Protein AF-A0A2D9TBP7-F1 (afdb_monomer_lite)

pLDDT: mean 92.76, std 7.85, range [53.69, 98.19]

Structure (mmCIF, N/CA/C/O backbone):
data_AF-A0A2D9TBP7-F1
#
_entry.id   AF-A0A2D9TBP7-F1
#
loop_
_atom_site.group_PDB
_atom_site.id
_atom_site.type_symbol
_atom_site.label_atom_id
_atom_site.label_alt_id
_atom_site.label_comp_id
_atom_site.label_asym_id
_atom_site.label_entity_id
_atom_site.label_seq_id
_atom_site.pdbx_PDB_ins_code
_atom_site.Cartn_x
_atom_site.Cartn_y
_atom_site.Cartn_z
_atom_site.occupancy
_atom_site.B_iso_or_equiv
_atom_site.auth_seq_id
_atom_site.auth_comp_id
_atom_site.auth_asym_id
_atom_site.auth_atom_id
_atom_site.pdbx_PDB_model_num
ATOM 1 N N . MET A 1 1 ? -35.896 -3.876 22.684 1.00 53.69 1 MET A N 1
ATOM 2 C CA . MET A 1 1 ? -34.428 -3.786 22.541 1.00 53.69 1 MET A CA 1
ATOM 3 C C . MET A 1 1 ? -33.973 -2.519 23.237 1.00 53.69 1 MET A C 1
ATOM 5 O O . MET A 1 1 ? -34.625 -1.498 23.063 1.00 53.69 1 MET A O 1
ATOM 9 N N . SER A 1 2 ? -32.960 -2.596 24.099 1.00 68.00 2 SER A N 1
ATOM 10 C CA . SER A 1 2 ? -32.377 -1.416 24.746 1.00 68.00 2 SER A CA 1
ATOM 11 C C . SER A 1 2 ? -31.459 -0.697 23.751 1.00 68.00 2 SER A C 1
ATOM 13 O O . SER A 1 2 ? -30.760 -1.354 22.985 1.00 68.00 2 SER A O 1
ATOM 15 N N . ALA A 1 3 ? -31.426 0.638 23.776 1.00 78.75 3 ALA A N 1
ATOM 16 C CA . ALA A 1 3 ? -30.559 1.451 22.907 1.00 78.75 3 ALA A CA 1
ATOM 17 C C . ALA A 1 3 ? -29.059 1.078 23.007 1.00 78.75 3 ALA A C 1
ATOM 19 O O . ALA A 1 3 ? -28.282 1.333 22.092 1.00 78.75 3 ALA A O 1
ATOM 20 N N . VAL A 1 4 ? -28.655 0.446 24.115 1.00 80.69 4 VAL A N 1
ATOM 21 C CA . VAL A 1 4 ? -27.299 -0.076 24.338 1.00 80.69 4 VAL A CA 1
ATOM 22 C C . VAL A 1 4 ? -26.997 -1.289 23.451 1.00 80.69 4 VAL A C 1
ATOM 24 O O . VAL A 1 4 ? -25.917 -1.347 22.874 1.00 80.69 4 VAL A O 1
ATOM 27 N N . SER A 1 5 ? -27.953 -2.213 23.292 1.00 81.44 5 SER A N 1
ATOM 28 C CA . SER A 1 5 ? -27.806 -3.390 22.419 1.00 81.44 5 SER A CA 1
ATOM 29 C C . SER A 1 5 ? -27.656 -2.974 20.959 1.00 81.44 5 SER A C 1
ATOM 31 O O . SER A 1 5 ? -26.764 -3.452 20.278 1.00 81.44 5 SER A O 1
ATOM 33 N N . GLU A 1 6 ? -28.473 -2.022 20.501 1.00 86.81 6 GLU A N 1
ATOM 34 C CA . GLU A 1 6 ? -28.423 -1.530 19.119 1.00 86.81 6 GLU A CA 1
ATOM 35 C C . GLU A 1 6 ? -27.091 -0.832 18.805 1.00 86.81 6 GLU A C 1
ATOM 37 O O . GLU A 1 6 ? -26.499 -1.045 17.747 1.00 86.81 6 GLU A O 1
ATOM 42 N N . LYS A 1 7 ? -26.568 -0.042 19.753 1.00 86.38 7 LYS A N 1
ATOM 43 C CA . LYS A 1 7 ? -25.250 0.585 19.611 1.00 86.38 7 LYS A CA 1
ATOM 44 C C . LYS A 1 7 ? -24.125 -0.453 19.581 1.00 86.38 7 LYS A C 1
ATOM 46 O O . LYS A 1 7 ? -23.177 -0.283 18.821 1.00 86.38 7 LYS A O 1
ATOM 51 N N . GLN A 1 8 ? -24.221 -1.504 20.394 1.00 87.81 8 GLN A N 1
ATOM 52 C CA . GLN A 1 8 ? -23.238 -2.583 20.405 1.00 87.81 8 GLN A CA 1
ATOM 53 C C . GLN A 1 8 ? -23.233 -3.345 19.072 1.00 87.81 8 GLN A C 1
ATOM 55 O O . GLN A 1 8 ? -22.169 -3.490 18.474 1.00 87.81 8 GLN A O 1
ATOM 60 N N . ASP A 1 9 ? -24.406 -3.736 18.570 1.00 90.19 9 ASP A N 1
ATOM 61 C CA . ASP A 1 9 ? -24.549 -4.441 17.291 1.00 90.19 9 ASP A CA 1
ATOM 62 C C . ASP A 1 9 ? -23.971 -3.613 16.127 1.00 90.19 9 ASP A C 1
ATOM 64 O O . ASP A 1 9 ? -23.295 -4.141 15.243 1.00 90.19 9 ASP A O 1
ATOM 68 N N . MET A 1 10 ? -24.180 -2.290 16.148 1.00 91.69 10 MET A N 1
ATOM 69 C CA . MET A 1 10 ? -23.629 -1.375 15.145 1.00 91.69 10 MET A CA 1
ATOM 70 C C . MET A 1 10 ? -22.093 -1.321 15.178 1.00 91.69 10 MET A C 1
ATOM 72 O O . MET A 1 10 ? -21.456 -1.335 14.126 1.00 91.69 10 MET A O 1
ATOM 76 N N . LEU A 1 11 ? -21.489 -1.274 16.369 1.00 91.31 11 LEU A N 1
ATOM 77 C CA . LEU A 1 11 ? -20.029 -1.260 16.520 1.00 91.31 11 LEU A CA 1
ATOM 78 C C . LEU A 1 11 ? -19.400 -2.604 16.126 1.00 91.31 11 LEU A C 1
ATOM 80 O O . LEU A 1 11 ? -18.345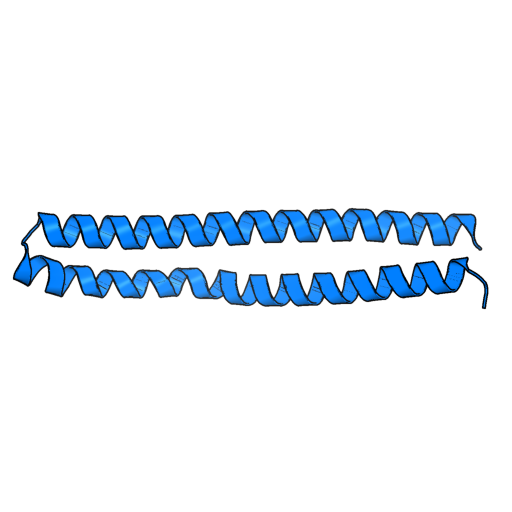 -2.629 15.494 1.00 91.31 11 LEU A O 1
ATOM 84 N N . GLU A 1 12 ? -20.052 -3.723 16.444 1.00 91.94 12 GLU A N 1
ATOM 85 C CA . GLU A 1 12 ? -19.606 -5.055 16.021 1.00 91.94 12 GLU A CA 1
ATOM 86 C C . GLU A 1 12 ? -19.676 -5.220 14.495 1.00 91.94 12 GLU A C 1
ATOM 88 O O . GLU A 1 12 ? -18.730 -5.723 13.884 1.00 91.94 12 GLU A O 1
ATOM 93 N N . ALA A 1 13 ? -20.742 -4.730 13.854 1.00 93.69 13 ALA A N 1
ATOM 94 C CA . ALA A 1 13 ? -20.853 -4.720 12.396 1.00 93.69 13 ALA A CA 1
ATOM 95 C C . ALA A 1 13 ? -19.746 -3.878 11.734 1.00 93.69 13 ALA A C 1
ATOM 97 O O . ALA A 1 13 ? -19.188 -4.275 10.707 1.00 93.69 13 ALA A O 1
ATOM 98 N N . GLU A 1 14 ? -19.391 -2.743 12.337 1.00 93.62 14 GLU A N 1
ATOM 99 C CA . GLU A 1 14 ? -18.318 -1.883 11.840 1.00 93.62 14 GLU A CA 1
ATOM 100 C C . GLU A 1 14 ? -16.935 -2.541 11.971 1.00 93.62 14 GLU A C 1
ATOM 102 O O . GLU A 1 14 ? -16.125 -2.455 11.046 1.00 93.62 14 GLU A O 1
ATOM 107 N N . LEU A 1 15 ? -16.679 -3.285 13.054 1.00 93.44 15 LEU A N 1
ATOM 108 C CA . LEU A 1 15 ? -15.454 -4.084 13.187 1.00 93.44 15 LEU A CA 1
ATOM 109 C C . LEU A 1 15 ? -15.327 -5.125 12.077 1.00 93.44 15 LEU A C 1
ATOM 111 O O . LEU A 1 15 ? -14.264 -5.241 11.470 1.00 93.44 15 LEU A O 1
ATOM 115 N N . VAL A 1 16 ? -16.409 -5.845 11.775 1.00 95.62 16 VAL A N 1
ATOM 116 C CA . VAL A 1 16 ? -16.433 -6.840 10.692 1.00 95.62 16 VAL A CA 1
ATOM 117 C C . VAL A 1 16 ? -16.155 -6.173 9.340 1.00 95.62 16 VAL A C 1
ATOM 119 O O . VAL A 1 16 ? -15.405 -6.709 8.520 1.00 95.62 16 VAL A O 1
ATOM 122 N N . ARG A 1 17 ? -16.716 -4.978 9.110 1.00 95.44 17 ARG A N 1
ATOM 123 C CA . ARG A 1 17 ? -16.462 -4.184 7.900 1.00 95.44 17 ARG A CA 1
ATOM 124 C C . ARG A 1 17 ? -14.985 -3.803 7.777 1.00 95.44 17 ARG A C 1
ATOM 126 O O . ARG A 1 17 ? -14.394 -4.016 6.717 1.00 95.44 17 ARG A O 1
ATOM 133 N N . LEU A 1 18 ? -14.385 -3.267 8.841 1.00 93.38 18 LEU A N 1
ATOM 134 C CA . LEU A 1 18 ? -12.975 -2.866 8.866 1.00 93.38 18 LEU A CA 1
ATOM 135 C C . LEU A 1 18 ? -12.025 -4.063 8.716 1.00 93.38 18 LEU A C 1
ATOM 137 O O . LEU A 1 18 ? -11.036 -3.965 7.990 1.00 93.38 18 LEU A O 1
ATOM 141 N N . GLU A 1 19 ? -12.343 -5.208 9.324 1.00 95.12 19 GLU A N 1
ATOM 142 C CA . GLU A 1 19 ? -11.585 -6.454 9.144 1.00 95.12 19 GLU A CA 1
ATOM 143 C C . GLU A 1 19 ? -11.588 -6.916 7.685 1.00 95.12 19 GLU A C 1
ATOM 145 O O . GLU A 1 19 ? -10.537 -7.284 7.152 1.00 95.12 19 GLU A O 1
ATOM 150 N N . GLY A 1 20 ? -12.740 -6.831 7.012 1.00 95.38 20 GLY A N 1
ATOM 151 C CA . GLY A 1 20 ? -12.850 -7.113 5.580 1.00 95.38 20 GLY A CA 1
ATOM 152 C C . GLY A 1 20 ? -11.957 -6.201 4.734 1.00 95.38 20 GLY A C 1
ATOM 153 O O . GLY A 1 20 ? -11.166 -6.690 3.924 1.00 95.38 20 GLY A O 1
ATOM 154 N N . LEU A 1 21 ? -12.019 -4.885 4.971 1.00 94.50 21 LEU A N 1
ATOM 155 C CA . LEU A 1 21 ? -11.197 -3.896 4.261 1.00 94.50 21 LEU A CA 1
ATOM 156 C C . LEU A 1 21 ? -9.697 -4.110 4.489 1.00 94.50 21 LEU A C 1
ATOM 158 O O . LEU A 1 21 ? -8.900 -4.004 3.556 1.00 94.50 21 LEU A O 1
ATOM 162 N N . LEU A 1 22 ? -9.301 -4.440 5.719 1.00 94.75 22 LEU A N 1
ATOM 163 C CA . LEU A 1 22 ? -7.915 -4.748 6.051 1.00 94.75 22 LEU A CA 1
ATOM 164 C C . LEU A 1 22 ? -7.445 -6.015 5.327 1.00 94.75 22 LEU A C 1
ATOM 166 O O . LEU A 1 22 ? -6.339 -6.027 4.785 1.00 94.75 22 LEU A O 1
ATOM 170 N N . GLY A 1 23 ? -8.287 -7.049 5.273 1.00 94.94 23 GLY A N 1
ATOM 171 C CA . GLY A 1 23 ? -8.006 -8.282 4.541 1.00 94.94 23 GLY A CA 1
ATOM 172 C C . GLY A 1 23 ? -7.800 -8.052 3.041 1.00 94.94 23 GLY A C 1
ATOM 173 O O . GLY A 1 23 ? -6.897 -8.641 2.443 1.00 94.94 23 GLY A O 1
ATOM 174 N N . ASP A 1 24 ? -8.579 -7.164 2.427 1.00 94.62 24 ASP A N 1
ATOM 175 C CA . ASP A 1 24 ? -8.382 -6.785 1.025 1.00 94.62 24 ASP A CA 1
ATOM 176 C C . ASP A 1 24 ? -7.096 -5.970 0.823 1.00 94.62 24 ASP A C 1
ATOM 178 O O . ASP A 1 24 ? -6.312 -6.281 -0.078 1.00 94.62 24 ASP A O 1
ATOM 182 N N . LEU A 1 25 ? -6.787 -5.034 1.726 1.00 93.62 25 LEU A N 1
ATOM 183 C CA . LEU A 1 25 ? -5.508 -4.314 1.712 1.00 93.62 25 LEU A CA 1
ATOM 184 C C . LEU A 1 25 ? -4.298 -5.244 1.868 1.00 93.62 25 LEU A C 1
ATOM 186 O O . LEU A 1 25 ? -3.231 -4.969 1.321 1.00 93.62 25 LEU A O 1
ATOM 190 N N . GLU A 1 26 ? -4.427 -6.343 2.610 1.00 94.38 26 GLU A N 1
ATOM 191 C CA . GLU A 1 26 ? -3.367 -7.347 2.740 1.00 94.38 26 GLU A CA 1
ATOM 192 C C . GLU A 1 26 ? -3.131 -8.126 1.452 1.00 94.38 26 GLU A C 1
ATOM 194 O O . GLU A 1 26 ? -1.975 -8.364 1.078 1.00 94.38 26 GLU A O 1
ATOM 199 N N . LYS A 1 27 ? -4.202 -8.455 0.725 1.00 94.75 27 LYS A N 1
ATOM 200 C CA . LYS A 1 27 ? -4.083 -9.037 -0.615 1.00 94.75 27 LYS A CA 1
ATOM 201 C C . LYS A 1 27 ? -3.389 -8.057 -1.554 1.00 94.75 27 LYS A C 1
ATOM 203 O O . LYS A 1 27 ? -2.452 -8.456 -2.244 1.00 94.75 27 LYS A O 1
ATOM 208 N N . ASP A 1 28 ? -3.778 -6.787 -1.546 1.00 93.25 28 ASP A N 1
ATOM 209 C CA . ASP A 1 28 ? -3.155 -5.769 -2.395 1.00 93.25 28 ASP A CA 1
ATOM 210 C C . ASP A 1 28 ? -1.687 -5.540 -2.032 1.00 93.25 28 ASP A C 1
ATOM 212 O O . ASP A 1 28 ? -0.832 -5.512 -2.917 1.00 93.25 28 ASP A O 1
ATOM 216 N N . TRP A 1 29 ? -1.355 -5.506 -0.739 1.00 94.56 29 TRP A N 1
ATOM 217 C CA . TRP A 1 29 ? 0.026 -5.427 -0.259 1.00 94.56 29 TRP A CA 1
ATOM 218 C C . TRP A 1 29 ? 0.897 -6.561 -0.802 1.00 94.56 29 TRP A C 1
ATOM 220 O O . TRP A 1 29 ? 2.014 -6.326 -1.265 1.00 94.56 29 TRP A O 1
ATOM 230 N N . SER A 1 30 ? 0.378 -7.794 -0.792 1.00 95.00 30 SER A N 1
ATOM 231 C CA . SER A 1 30 ? 1.086 -8.959 -1.338 1.00 95.00 30 SER A CA 1
ATOM 232 C C . SER A 1 30 ? 1.311 -8.867 -2.850 1.00 95.00 30 SER A C 1
ATOM 234 O O . SER A 1 30 ? 2.199 -9.532 -3.385 1.00 95.00 30 SER A O 1
ATOM 236 N N . ARG A 1 31 ? 0.530 -8.024 -3.542 1.00 94.62 31 ARG A N 1
ATOM 237 C CA . ARG A 1 31 ? 0.607 -7.827 -4.989 1.00 94.62 31 ARG A CA 1
ATOM 238 C C . ARG A 1 31 ? 1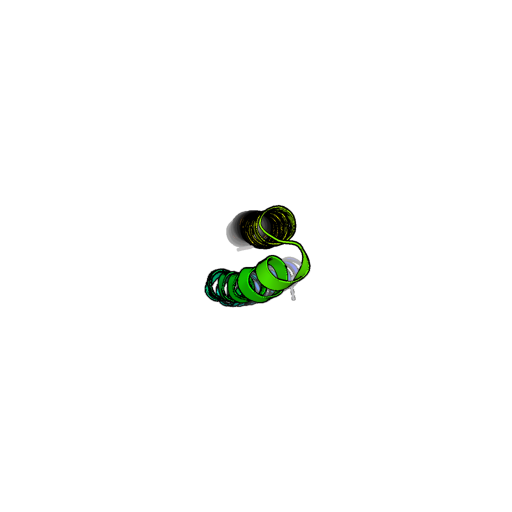.542 -6.693 -5.410 1.00 94.62 31 ARG A C 1
ATOM 240 O O . ARG A 1 31 ? 2.041 -6.728 -6.533 1.00 94.62 31 ARG A O 1
ATOM 247 N N . VAL A 1 32 ? 1.828 -5.730 -4.528 1.00 93.69 32 VAL A N 1
ATOM 248 C CA . VAL A 1 32 ? 2.728 -4.593 -4.811 1.00 93.69 32 VAL A CA 1
ATOM 249 C C . VAL A 1 32 ? 4.088 -5.019 -5.391 1.00 93.69 32 VAL A C 1
ATOM 251 O O . VAL A 1 32 ? 4.502 -4.409 -6.377 1.00 93.69 32 VAL A O 1
ATOM 254 N N . PRO A 1 33 ? 4.777 -6.072 -4.896 1.00 94.88 33 PRO A N 1
ATOM 255 C CA . PRO A 1 33 ? 6.044 -6.508 -5.483 1.00 94.88 33 PRO A CA 1
ATOM 256 C C . PRO A 1 33 ? 5.962 -6.850 -6.975 1.00 94.88 33 PRO A C 1
ATOM 258 O O . PRO A 1 33 ? 6.922 -6.624 -7.707 1.00 94.88 33 PRO A O 1
ATOM 261 N N . TYR A 1 34 ? 4.824 -7.355 -7.464 1.00 95.81 34 TYR A N 1
ATOM 262 C CA . TYR A 1 34 ? 4.679 -7.685 -8.884 1.00 95.81 34 TYR A CA 1
ATOM 263 C C . TYR A 1 34 ? 4.662 -6.439 -9.776 1.00 95.81 34 TYR A C 1
ATOM 265 O O . TYR A 1 34 ? 4.948 -6.552 -10.965 1.00 95.81 34 TYR A O 1
ATOM 273 N N . ALA A 1 35 ? 4.415 -5.242 -9.233 1.00 94.25 35 ALA A N 1
ATOM 274 C CA . ALA A 1 35 ? 4.536 -3.999 -9.992 1.00 94.25 35 ALA A CA 1
ATOM 275 C C . ALA A 1 35 ? 5.987 -3.708 -10.423 1.00 94.25 35 ALA A C 1
ATOM 277 O O . ALA A 1 35 ? 6.192 -3.016 -11.420 1.00 94.25 35 ALA A O 1
ATOM 278 N N . PHE A 1 36 ? 6.999 -4.307 -9.777 1.00 95.44 36 PHE A N 1
ATOM 279 C CA . PHE A 1 36 ? 8.376 -4.264 -10.282 1.00 95.44 36 PHE A CA 1
ATOM 280 C C . PHE A 1 36 ? 8.539 -4.950 -11.643 1.00 95.44 36 PHE A C 1
ATOM 282 O O . PHE A 1 36 ? 9.495 -4.643 -12.351 1.00 95.44 36 PHE A O 1
ATOM 289 N N . ALA A 1 37 ? 7.604 -5.810 -12.068 1.00 96.75 37 ALA A N 1
ATOM 290 C CA . ALA A 1 37 ? 7.615 -6.363 -13.422 1.00 96.75 37 ALA A CA 1
ATOM 291 C C . ALA A 1 37 ? 7.557 -5.265 -14.500 1.00 96.75 37 ALA A C 1
ATOM 293 O O . ALA A 1 37 ? 8.074 -5.463 -15.597 1.00 96.75 37 ALA A O 1
ATOM 294 N N . LEU A 1 38 ? 7.021 -4.077 -14.181 1.00 95.69 38 LEU A N 1
ATOM 295 C CA . LEU A 1 38 ? 7.030 -2.915 -15.075 1.00 95.69 38 LEU A CA 1
ATOM 296 C C . LEU A 1 38 ? 8.445 -2.411 -15.399 1.00 95.69 38 LEU A C 1
ATOM 298 O O . LEU A 1 38 ? 8.618 -1.731 -16.408 1.00 95.69 38 LEU A O 1
ATOM 302 N N . LEU A 1 39 ? 9.471 -2.785 -14.622 1.00 97.19 39 LEU A N 1
ATOM 303 C CA . LEU A 1 39 ? 10.870 -2.487 -14.951 1.00 97.19 39 LEU A CA 1
ATOM 304 C C . LEU A 1 39 ? 11.297 -3.072 -16.301 1.00 97.19 39 LEU A C 1
ATOM 306 O O . LEU A 1 39 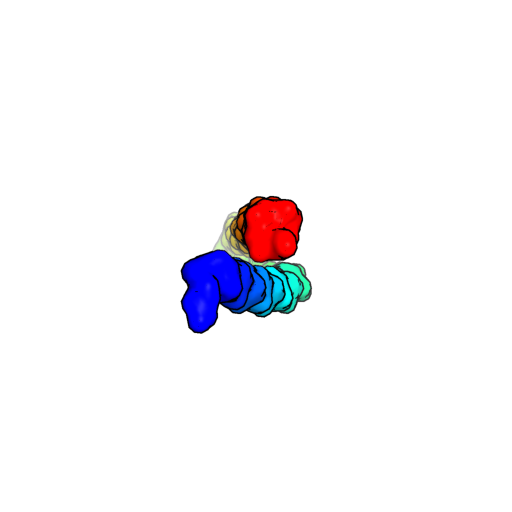? 12.230 -2.553 -16.908 1.00 97.19 39 LEU A O 1
ATOM 310 N N . ILE A 1 40 ? 10.598 -4.087 -16.823 1.00 97.44 40 ILE A N 1
ATOM 311 C CA . ILE A 1 40 ? 10.848 -4.605 -18.174 1.00 97.44 40 ILE A CA 1
ATOM 312 C C . ILE A 1 40 ? 10.715 -3.515 -19.251 1.00 97.44 40 ILE A C 1
ATOM 314 O O . ILE A 1 40 ? 11.397 -3.574 -20.272 1.00 97.44 40 ILE A O 1
ATOM 318 N N . LEU A 1 41 ? 9.908 -2.475 -19.003 1.00 96.50 41 LEU A N 1
ATOM 319 C CA . LEU A 1 41 ? 9.740 -1.327 -19.899 1.00 96.50 41 LEU A CA 1
ATOM 320 C C . LEU A 1 41 ? 10.996 -0.448 -19.994 1.00 96.50 41 LEU A C 1
ATOM 322 O O . LEU A 1 41 ? 11.126 0.328 -20.942 1.00 96.50 41 LEU A O 1
ATOM 326 N N . ALA A 1 42 ? 11.957 -0.600 -19.080 1.00 96.75 42 ALA A N 1
ATOM 327 C CA . ALA A 1 42 ? 13.243 0.082 -19.173 1.00 96.75 42 ALA A CA 1
ATOM 328 C C . ALA A 1 42 ? 14.041 -0.365 -20.413 1.00 96.75 42 ALA A C 1
ATOM 330 O O . ALA A 1 42 ? 14.790 0.430 -20.979 1.00 96.75 42 ALA A O 1
ATOM 331 N N . VAL A 1 43 ? 13.844 -1.605 -20.884 1.00 96.81 43 VAL A N 1
ATOM 332 C CA . VAL A 1 43 ? 14.511 -2.144 -22.081 1.00 96.81 43 VAL A CA 1
ATOM 333 C C . VAL A 1 43 ? 14.086 -1.400 -23.357 1.00 96.81 43 VAL A C 1
ATOM 335 O O . VAL A 1 43 ? 14.951 -0.818 -24.011 1.00 96.81 43 VAL A O 1
ATOM 338 N N . PRO A 1 44 ? 12.792 -1.331 -23.734 1.00 97.06 44 PRO A N 1
ATOM 339 C CA . PRO A 1 44 ? 12.383 -0.550 -24.899 1.00 97.06 44 PRO A CA 1
ATOM 340 C C . PRO A 1 44 ? 12.639 0.954 -24.721 1.00 97.06 44 PRO A C 1
ATOM 342 O O . PRO A 1 44 ? 12.962 1.631 -25.699 1.00 97.06 44 PRO A O 1
ATOM 345 N N . ALA A 1 45 ? 12.565 1.486 -23.494 1.00 96.75 45 ALA A N 1
ATOM 346 C CA . ALA A 1 45 ? 12.918 2.879 -23.228 1.00 96.75 45 ALA A CA 1
ATOM 347 C C . ALA A 1 45 ? 14.400 3.165 -23.523 1.00 96.75 45 ALA A C 1
ATOM 349 O O . ALA A 1 45 ? 14.719 4.195 -24.121 1.00 96.75 45 ALA A O 1
ATOM 350 N N . TYR A 1 46 ? 15.290 2.228 -23.175 1.00 97.06 46 TYR A N 1
ATOM 351 C CA . TYR A 1 46 ? 16.706 2.296 -23.521 1.00 97.06 46 TYR A CA 1
ATOM 352 C C . TYR A 1 46 ? 16.927 2.302 -25.034 1.00 97.06 46 TYR A C 1
ATOM 354 O O . TYR A 1 46 ? 17.675 3.130 -25.544 1.00 97.06 46 TYR A O 1
ATOM 362 N N . LEU A 1 47 ? 16.248 1.421 -25.771 1.00 97.50 47 LEU A N 1
ATOM 363 C CA . LEU A 1 47 ? 16.420 1.329 -27.224 1.00 97.50 47 LEU A CA 1
ATOM 364 C C . LEU A 1 47 ? 16.000 2.611 -27.958 1.00 97.50 47 LEU A C 1
ATOM 366 O O . LEU A 1 47 ? 16.597 2.952 -28.975 1.00 97.50 47 LEU A O 1
ATOM 370 N N . LYS A 1 48 ? 14.988 3.330 -27.454 1.00 97.38 48 LYS A N 1
ATOM 371 C CA . LYS A 1 48 ? 14.442 4.527 -28.114 1.00 97.38 48 LYS A CA 1
ATOM 372 C C . LYS A 1 48 ? 15.075 5.845 -27.658 1.00 97.38 48 LYS A C 1
ATOM 374 O O . LYS A 1 48 ? 15.260 6.736 -28.481 1.00 97.38 48 LYS A O 1
ATOM 379 N N . TRP A 1 49 ? 15.380 5.988 -26.369 1.00 97.19 49 TRP A N 1
ATOM 380 C CA . TRP A 1 49 ? 15.868 7.243 -25.769 1.00 97.19 49 TRP A CA 1
ATOM 381 C C . TRP A 1 49 ? 17.209 7.087 -25.038 1.00 97.19 49 TRP A C 1
ATOM 383 O O . TRP A 1 49 ? 17.662 8.005 -24.350 1.00 97.19 49 TRP A O 1
ATOM 393 N N . GLY A 1 50 ? 17.854 5.929 -25.168 1.00 96.44 50 GLY A N 1
ATOM 394 C CA . GLY A 1 50 ? 19.139 5.635 -24.550 1.00 96.44 50 GLY A CA 1
ATOM 395 C C . GLY A 1 50 ? 19.071 5.555 -23.027 1.00 96.44 50 GLY A C 1
ATOM 396 O O . GLY A 1 50 ? 18.041 5.265 -22.412 1.00 96.44 50 GLY A O 1
ATOM 397 N N . PHE A 1 51 ? 20.210 5.844 -22.402 1.00 96.38 51 PHE A N 1
ATOM 398 C CA . PHE A 1 51 ? 20.374 5.758 -20.953 1.00 96.38 51 PHE A CA 1
ATOM 399 C C . PHE A 1 51 ? 19.364 6.618 -20.179 1.00 96.38 51 PHE A C 1
ATOM 401 O O . PHE A 1 51 ? 18.814 6.159 -19.182 1.00 96.38 51 PHE A O 1
ATOM 408 N N . MET A 1 52 ? 19.071 7.829 -20.666 1.00 97.19 52 MET A N 1
ATOM 409 C CA . MET A 1 52 ? 18.167 8.763 -19.989 1.00 97.19 52 MET A CA 1
ATOM 410 C C . MET A 1 52 ? 16.717 8.257 -19.949 1.00 97.19 52 MET A C 1
ATOM 412 O O . MET A 1 52 ? 16.043 8.399 -18.933 1.00 97.19 52 MET A O 1
ATOM 416 N N . GLY A 1 53 ? 16.234 7.623 -21.024 1.00 96.06 53 GLY A N 1
ATOM 417 C CA . GLY A 1 53 ? 14.891 7.033 -21.041 1.00 96.06 53 GLY A CA 1
ATOM 418 C C . GLY A 1 53 ? 14.756 5.839 -20.096 1.00 96.06 53 GLY A C 1
ATOM 419 O O . GLY A 1 53 ? 13.757 5.707 -19.386 1.00 96.06 53 GLY A O 1
ATOM 420 N N . SER A 1 54 ? 15.781 4.987 -20.056 1.00 97.38 54 SER A N 1
ATOM 421 C CA . SER A 1 54 ? 15.824 3.835 -19.153 1.00 97.38 54 SER A CA 1
ATOM 422 C C . SER A 1 54 ? 15.857 4.258 -17.683 1.00 97.38 54 SER A C 1
ATOM 424 O O . SER A 1 54 ? 15.039 3.788 -16.892 1.00 97.38 54 SER A O 1
ATOM 426 N N . SER A 1 55 ? 16.731 5.203 -17.319 1.00 97.75 55 SER A N 1
ATOM 427 C CA . SER A 1 55 ? 16.859 5.669 -15.935 1.00 97.75 55 SER A CA 1
ATOM 428 C C . SER A 1 55 ? 15.586 6.346 -15.427 1.00 97.75 55 SER A C 1
ATOM 430 O O . SER A 1 55 ? 15.158 6.060 -14.309 1.00 97.75 55 SER A O 1
ATOM 432 N N . LEU A 1 56 ? 14.933 7.168 -16.257 1.00 97.62 56 LEU A N 1
ATOM 433 C CA . LEU A 1 56 ? 13.634 7.761 -15.930 1.00 97.62 56 LEU A CA 1
ATOM 434 C C . LEU A 1 56 ? 12.565 6.688 -15.715 1.00 97.62 56 LEU A C 1
ATOM 436 O O . LEU A 1 56 ? 11.836 6.753 -14.733 1.00 97.62 56 LEU A O 1
ATOM 440 N N . THR A 1 57 ? 12.510 5.671 -16.578 1.00 97.81 57 THR A N 1
ATOM 441 C CA . THR A 1 57 ? 11.544 4.569 -16.441 1.00 97.81 57 THR A CA 1
ATOM 442 C C . THR A 1 57 ? 11.748 3.808 -15.132 1.00 97.81 57 THR A C 1
ATOM 444 O O . THR A 1 57 ? 10.787 3.563 -14.404 1.00 97.81 57 THR A O 1
ATOM 447 N N . ILE A 1 58 ? 12.998 3.471 -14.801 1.00 97.94 58 ILE A N 1
ATOM 448 C CA . ILE A 1 58 ? 13.341 2.796 -13.543 1.00 97.94 58 ILE A CA 1
ATOM 449 C C . ILE A 1 58 ? 12.924 3.660 -12.352 1.00 97.94 58 ILE A C 1
ATOM 451 O O . ILE A 1 58 ? 12.240 3.169 -11.456 1.00 97.94 58 ILE A O 1
ATOM 455 N N . LEU A 1 59 ? 13.294 4.945 -12.359 1.00 98.19 59 LEU A N 1
ATOM 456 C CA . LEU A 1 59 ? 12.942 5.881 -11.295 1.00 98.19 59 LEU A CA 1
ATOM 457 C C . LEU A 1 59 ? 11.423 5.960 -11.112 1.00 98.19 59 LEU A C 1
ATOM 459 O O . LEU A 1 59 ? 10.945 5.835 -9.991 1.00 98.19 59 LEU A O 1
ATOM 463 N N . THR A 1 60 ? 10.659 6.092 -12.199 1.00 97.75 60 THR A N 1
ATOM 464 C CA . THR A 1 60 ? 9.193 6.137 -12.151 1.00 97.75 60 THR A CA 1
ATOM 465 C C . THR A 1 60 ? 8.600 4.871 -11.542 1.00 97.75 60 THR A C 1
ATOM 467 O O . THR A 1 60 ? 7.745 4.976 -10.664 1.00 97.75 60 THR A O 1
ATOM 470 N N . VAL A 1 61 ? 9.049 3.681 -11.956 1.00 97.75 61 VAL A N 1
ATOM 471 C CA . VAL A 1 61 ? 8.536 2.416 -11.405 1.00 97.75 61 VAL A CA 1
ATOM 472 C C . VAL A 1 61 ? 8.877 2.291 -9.920 1.00 97.75 61 VAL A C 1
ATOM 474 O O . VAL A 1 61 ? 8.005 1.953 -9.123 1.00 97.75 61 VAL A O 1
ATOM 477 N N . VAL A 1 62 ? 10.109 2.617 -9.521 1.00 97.56 62 VAL A N 1
ATOM 478 C CA . VAL A 1 62 ? 10.526 2.575 -8.111 1.00 97.56 62 VAL A CA 1
ATOM 479 C C . VAL A 1 62 ? 9.719 3.564 -7.270 1.00 97.56 62 VAL A C 1
ATOM 481 O O . VAL A 1 62 ? 9.216 3.186 -6.213 1.00 97.56 62 VAL A O 1
ATOM 484 N N . SER A 1 63 ? 9.545 4.804 -7.737 1.00 97.94 63 SER A N 1
ATOM 485 C CA . SER A 1 63 ? 8.723 5.807 -7.055 1.00 97.94 63 SER A CA 1
ATOM 486 C C . SER A 1 63 ? 7.274 5.348 -6.922 1.00 97.94 63 SER A C 1
ATOM 488 O O . SER A 1 63 ? 6.712 5.439 -5.837 1.00 97.94 63 SER A O 1
ATOM 490 N N . PHE A 1 64 ? 6.689 4.792 -7.985 1.00 97.19 64 PHE A N 1
ATOM 491 C CA . PHE A 1 64 ? 5.328 4.261 -7.962 1.00 97.19 64 PHE A CA 1
ATOM 492 C C . PHE A 1 64 ? 5.160 3.150 -6.917 1.00 97.19 64 PHE A C 1
ATOM 494 O O . PHE A 1 64 ? 4.235 3.194 -6.106 1.00 97.19 64 PHE A O 1
ATOM 501 N N . VAL A 1 65 ? 6.085 2.187 -6.885 1.00 96.81 65 VAL A N 1
ATOM 502 C CA . VAL A 1 65 ? 6.064 1.097 -5.902 1.00 96.81 65 VAL A CA 1
ATOM 503 C C . VAL A 1 65 ? 6.244 1.627 -4.478 1.00 96.81 65 VAL A C 1
ATOM 505 O O . VAL A 1 65 ? 5.509 1.225 -3.576 1.00 96.81 65 VAL A O 1
ATOM 508 N N . ALA A 1 66 ? 7.175 2.560 -4.266 1.00 96.56 66 ALA A N 1
ATOM 509 C CA . ALA A 1 66 ? 7.388 3.183 -2.963 1.00 96.56 66 ALA A CA 1
ATOM 510 C C . ALA A 1 66 ? 6.129 3.918 -2.474 1.00 96.56 66 ALA A C 1
ATOM 512 O O . ALA A 1 66 ? 5.734 3.768 -1.317 1.00 96.56 66 ALA A O 1
ATOM 513 N N . THR A 1 67 ? 5.454 4.658 -3.357 1.00 97.25 67 THR A N 1
ATOM 514 C CA . THR A 1 67 ? 4.186 5.324 -3.042 1.00 97.25 67 THR A CA 1
ATOM 515 C C . THR A 1 67 ? 3.082 4.319 -2.718 1.00 97.25 67 THR A C 1
ATOM 517 O O . THR A 1 67 ? 2.353 4.527 -1.751 1.00 97.25 67 THR A O 1
ATOM 520 N N . ALA A 1 68 ? 2.970 3.214 -3.460 1.00 95.25 68 ALA A N 1
ATOM 521 C CA . ALA A 1 68 ? 1.988 2.168 -3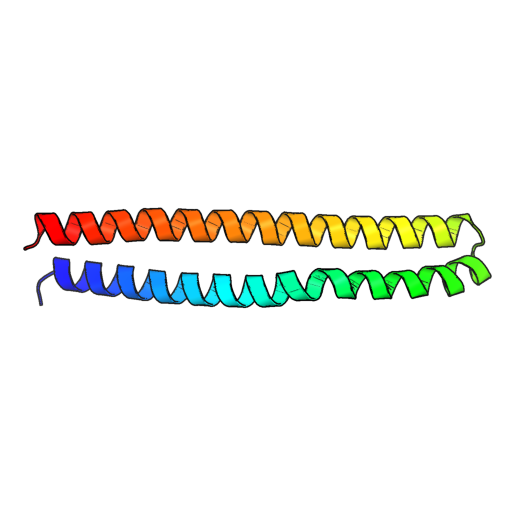.170 1.00 95.25 68 ALA A CA 1
ATOM 522 C C . ALA A 1 68 ? 2.201 1.558 -1.774 1.00 95.25 68 ALA A C 1
ATOM 524 O O . ALA A 1 68 ? 1.253 1.458 -0.992 1.00 95.25 68 ALA A O 1
ATOM 525 N N . TYR A 1 69 ? 3.449 1.227 -1.423 1.00 95.81 69 TYR A N 1
ATOM 526 C CA . TYR A 1 69 ? 3.794 0.757 -0.080 1.00 95.81 69 TYR A CA 1
ATOM 527 C C . TYR A 1 69 ? 3.467 1.787 0.999 1.00 95.81 69 TYR A C 1
ATOM 529 O O . TYR A 1 69 ? 2.909 1.440 2.037 1.00 95.81 69 TYR A O 1
ATOM 537 N N . TYR A 1 70 ? 3.782 3.056 0.761 1.00 96.44 70 TYR A N 1
ATOM 538 C CA . TYR A 1 70 ? 3.469 4.111 1.714 1.00 96.44 70 TYR A CA 1
ATOM 539 C C . TYR A 1 70 ? 1.955 4.226 1.953 1.00 96.44 70 TYR A C 1
ATOM 541 O O . TYR A 1 70 ? 1.507 4.156 3.095 1.00 96.44 70 TYR A O 1
ATOM 549 N N . LEU A 1 71 ? 1.158 4.327 0.886 1.00 96.31 71 LEU A N 1
ATOM 550 C CA . LEU A 1 71 ? -0.291 4.520 0.983 1.00 96.31 71 LEU A CA 1
ATOM 551 C C . LEU A 1 71 ? -1.000 3.335 1.644 1.00 96.31 71 LEU A C 1
ATOM 553 O O . LEU A 1 71 ? -1.807 3.535 2.552 1.00 96.31 71 LEU A O 1
ATOM 557 N N . ILE A 1 72 ? -0.688 2.104 1.226 1.00 95.12 72 ILE A N 1
ATOM 558 C CA . ILE A 1 72 ? -1.298 0.911 1.826 1.00 95.12 72 ILE A CA 1
ATOM 559 C C . ILE A 1 72 ? -0.844 0.773 3.283 1.00 95.12 72 ILE A C 1
ATOM 561 O O . ILE A 1 72 ? -1.649 0.441 4.149 1.00 95.12 72 ILE A O 1
ATOM 565 N N . GLY A 1 73 ? 0.424 1.071 3.579 1.00 95.62 73 GLY A N 1
ATOM 566 C CA . GLY A 1 73 ? 0.967 1.008 4.934 1.00 95.62 73 GLY A CA 1
ATOM 567 C C . GLY A 1 73 ? 0.242 1.952 5.891 1.00 95.62 73 GLY A C 1
ATOM 568 O O . GLY A 1 73 ? -0.186 1.522 6.963 1.00 95.62 73 GLY A O 1
ATOM 569 N N . VAL A 1 74 ? 0.043 3.207 5.476 1.00 96.88 74 VAL A N 1
ATOM 570 C CA . VAL A 1 74 ? -0.710 4.209 6.245 1.00 96.88 74 VAL A CA 1
ATOM 571 C C . VAL A 1 74 ? -2.149 3.748 6.473 1.00 96.88 74 VAL A C 1
ATOM 573 O O . VAL A 1 74 ? -2.593 3.699 7.616 1.00 96.88 74 VAL A O 1
ATOM 576 N N . ARG A 1 75 ? -2.854 3.303 5.427 1.00 96.00 75 ARG A N 1
ATOM 577 C CA . ARG A 1 75 ? -4.250 2.846 5.551 1.00 96.00 75 ARG A CA 1
ATOM 578 C C . ARG A 1 75 ? -4.409 1.623 6.453 1.00 96.00 75 ARG A C 1
ATOM 580 O O . ARG A 1 75 ? -5.347 1.561 7.241 1.00 96.00 75 ARG A O 1
ATOM 587 N N . LYS A 1 76 ? -3.470 0.672 6.407 1.00 94.56 76 LYS A N 1
ATOM 588 C CA . LYS A 1 76 ? -3.452 -0.457 7.351 1.00 94.56 76 LYS A CA 1
ATOM 589 C C . LYS A 1 76 ? -3.289 0.014 8.795 1.00 94.56 76 LYS A C 1
ATOM 591 O O . LYS A 1 76 ? -3.882 -0.586 9.688 1.00 94.56 76 LYS A O 1
ATOM 596 N N . ALA A 1 77 ? -2.460 1.028 9.035 1.00 95.38 77 ALA A N 1
ATOM 597 C CA . ALA A 1 77 ? -2.271 1.581 10.371 1.00 95.38 77 ALA A CA 1
ATOM 598 C C . ALA A 1 77 ? -3.536 2.299 10.864 1.00 95.38 77 ALA A C 1
ATOM 600 O O . ALA A 1 77 ? -3.942 2.067 12.000 1.00 95.38 77 ALA A O 1
ATOM 601 N N . GLU A 1 78 ? -4.187 3.082 9.999 1.00 95.50 78 GLU A N 1
ATOM 602 C CA . GLU A 1 78 ? -5.460 3.754 10.295 1.00 95.50 78 GLU A CA 1
ATOM 603 C C . GLU A 1 78 ? -6.553 2.747 10.674 1.00 95.50 78 GLU A C 1
ATOM 605 O O . GLU A 1 78 ? -7.087 2.828 11.776 1.00 95.50 78 GLU A O 1
ATOM 610 N N . TYR A 1 79 ? -6.804 1.722 9.849 1.00 94.38 79 TYR A N 1
ATOM 611 C CA . TYR A 1 79 ? -7.836 0.717 10.146 1.00 94.38 79 TYR A CA 1
ATOM 612 C C . TYR A 1 79 ? -7.557 -0.068 11.426 1.00 94.38 79 TYR A C 1
ATOM 614 O O . TYR A 1 79 ? -8.473 -0.359 12.189 1.00 94.38 79 TYR A O 1
ATOM 622 N N . ARG A 1 80 ? -6.289 -0.393 11.709 1.00 94.94 80 ARG A N 1
ATOM 623 C CA . ARG A 1 80 ? -5.922 -1.042 12.978 1.00 94.94 80 ARG A CA 1
ATOM 624 C C . ARG A 1 80 ? -6.173 -0.132 14.178 1.00 94.94 80 ARG A C 1
ATOM 626 O O . ARG A 1 80 ? -6.572 -0.638 15.224 1.00 94.94 80 ARG A O 1
ATOM 633 N N . GLY A 1 81 ? -5.933 1.170 14.031 1.00 96.19 81 GLY A N 1
ATOM 634 C CA . GLY A 1 81 ? -6.236 2.174 15.048 1.00 96.19 81 GLY A CA 1
ATOM 635 C C . GLY A 1 81 ? -7.737 2.287 15.306 1.00 96.19 81 GLY A C 1
ATOM 636 O O . GLY A 1 81 ? -8.165 2.110 16.443 1.00 96.19 81 GLY A O 1
ATOM 637 N N . GLU A 1 82 ? -8.529 2.473 14.248 1.00 94.94 82 GLU A N 1
ATOM 638 C CA . GLU A 1 82 ? -9.996 2.560 14.321 1.00 94.94 82 GLU A CA 1
ATOM 639 C C . GLU A 1 82 ? -10.607 1.302 14.954 1.00 94.94 82 GLU A C 1
ATOM 641 O O . GLU A 1 82 ? -11.433 1.384 15.860 1.00 94.94 82 GLU A O 1
ATOM 646 N N . MET A 1 83 ? -10.150 0.112 14.553 1.00 94.62 83 MET A N 1
ATOM 647 C CA . MET A 1 83 ? -10.604 -1.138 15.164 1.00 94.62 83 MET A CA 1
ATOM 648 C C . MET A 1 83 ? -10.252 -1.237 16.653 1.00 94.62 83 MET A C 1
ATOM 650 O O . MET A 1 83 ? -11.031 -1.793 17.427 1.00 94.62 83 MET A O 1
ATOM 654 N N . ALA A 1 84 ? -9.074 -0.760 17.064 1.00 96.06 84 ALA A N 1
ATOM 655 C CA . ALA A 1 84 ? -8.672 -0.783 18.467 1.00 96.06 84 ALA A CA 1
ATOM 656 C C . ALA A 1 84 ? -9.559 0.143 19.313 1.00 96.06 84 ALA A C 1
ATOM 658 O O . ALA A 1 84 ? -9.996 -0.261 20.390 1.00 96.06 84 ALA A O 1
ATOM 659 N N . GLU A 1 85 ? -9.875 1.331 18.798 1.00 95.19 85 GLU A N 1
ATOM 660 C CA . GLU A 1 85 ? -10.789 2.287 19.428 1.00 95.19 85 GLU A CA 1
ATOM 661 C C . GLU A 1 85 ? -12.203 1.703 19.561 1.00 95.19 85 GLU A C 1
ATOM 663 O O . GLU A 1 85 ? -12.741 1.629 20.666 1.00 95.19 85 GLU A O 1
ATOM 668 N N . ILE A 1 86 ? -12.759 1.151 18.476 1.00 93.31 86 ILE A N 1
ATOM 669 C CA . ILE A 1 86 ? -14.095 0.536 18.497 1.00 93.31 86 ILE A CA 1
ATOM 670 C C . ILE A 1 86 ? -14.151 -0.652 19.469 1.00 93.31 86 ILE A C 1
ATOM 672 O O . ILE A 1 86 ? -15.127 -0.811 20.204 1.00 93.31 86 ILE A O 1
ATOM 676 N N . ARG A 1 87 ? -13.106 -1.490 19.525 1.00 93.31 87 ARG A N 1
ATOM 677 C CA . ARG A 1 87 ? -13.042 -2.608 20.484 1.00 93.31 87 ARG A CA 1
ATOM 678 C C . ARG A 1 87 ? -13.063 -2.118 21.934 1.00 93.31 87 ARG A C 1
ATOM 680 O O . ARG A 1 87 ? -13.744 -2.727 22.758 1.0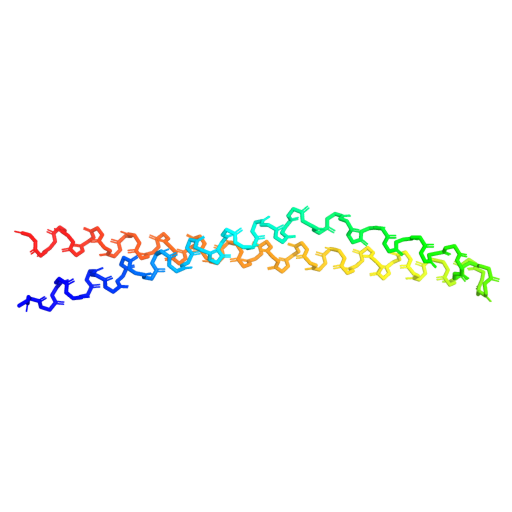0 93.31 87 ARG A O 1
ATOM 687 N N . MET A 1 88 ? -12.365 -1.023 22.242 1.00 93.50 88 MET A N 1
ATOM 688 C CA . MET A 1 88 ? -12.402 -0.410 23.574 1.00 93.50 88 MET A CA 1
ATOM 689 C C . MET A 1 88 ? -13.791 0.145 23.916 1.00 93.50 88 MET A C 1
ATOM 691 O O . MET A 1 88 ? -14.257 -0.031 25.046 1.00 93.50 88 MET A O 1
ATOM 695 N N . ASP A 1 89 ? -14.473 0.762 22.953 1.00 90.69 89 ASP A N 1
ATOM 696 C CA . ASP A 1 89 ? -15.830 1.287 23.132 1.00 90.69 89 ASP A CA 1
ATOM 697 C C . ASP A 1 89 ? -16.849 0.176 23.399 1.00 90.69 89 ASP A C 1
ATOM 699 O O . ASP A 1 89 ? -17.650 0.279 24.334 1.00 90.69 89 ASP A O 1
ATOM 703 N N . VAL A 1 90 ? -16.789 -0.920 22.634 1.00 89.69 90 VAL A N 1
ATOM 704 C CA . VAL A 1 90 ? -17.638 -2.104 22.845 1.00 89.69 90 VAL A CA 1
ATOM 705 C C . VAL A 1 90 ? -17.402 -2.696 24.233 1.00 89.69 90 VAL A C 1
ATOM 707 O O . VAL A 1 90 ? -18.356 -2.993 24.955 1.00 89.69 90 VAL A O 1
ATOM 710 N N . GLU A 1 91 ? -16.143 -2.834 24.653 1.00 90.56 91 GLU A N 1
ATOM 711 C CA . GLU A 1 91 ? -15.824 -3.378 25.973 1.00 90.56 91 GLU A CA 1
ATOM 712 C C . GLU A 1 91 ? -16.296 -2.459 27.110 1.00 90.56 91 GLU A C 1
ATOM 714 O O . GLU A 1 91 ? -16.806 -2.932 28.129 1.00 90.56 91 GLU A O 1
ATOM 719 N N . THR A 1 92 ? -16.205 -1.143 26.920 1.00 90.62 92 THR A N 1
ATOM 720 C CA . THR A 1 92 ? -16.707 -0.153 27.881 1.00 90.62 92 THR A CA 1
ATOM 721 C C . THR A 1 92 ? -18.230 -0.210 27.996 1.00 90.62 92 THR A C 1
ATOM 723 O O . THR A 1 92 ? -18.759 -0.242 29.112 1.00 90.62 92 THR A O 1
ATOM 726 N N . LEU A 1 93 ? -18.944 -0.291 26.868 1.00 87.50 93 LEU A N 1
ATOM 727 C CA . LEU A 1 93 ? -20.404 -0.440 26.834 1.00 87.50 93 LEU A CA 1
ATOM 728 C C . LEU A 1 93 ? -20.851 -1.744 27.500 1.00 87.50 93 LEU A C 1
ATOM 730 O O . LEU A 1 93 ? -21.795 -1.738 28.287 1.00 87.50 93 LEU A O 1
ATOM 734 N N . ARG A 1 94 ? -20.126 -2.843 27.273 1.00 85.62 94 ARG A N 1
ATOM 735 C CA . ARG A 1 94 ? -20.409 -4.138 27.905 1.00 85.62 94 ARG A CA 1
ATOM 736 C C . ARG A 1 94 ? -20.247 -4.102 29.426 1.00 85.62 94 ARG A C 1
ATOM 738 O O . ARG A 1 94 ? -20.989 -4.779 30.128 1.00 85.62 94 ARG A O 1
ATOM 745 N N . ARG A 1 95 ? -19.292 -3.319 29.943 1.00 86.25 95 ARG A N 1
ATOM 746 C CA . ARG A 1 95 ? -19.068 -3.142 31.391 1.00 86.25 95 ARG A CA 1
ATOM 747 C C . ARG A 1 95 ? -20.064 -2.190 32.058 1.00 86.25 95 ARG A C 1
ATOM 749 O O . ARG A 1 95 ? -20.250 -2.288 33.263 1.00 86.25 95 ARG A O 1
ATOM 756 N N . THR A 1 96 ? -20.648 -1.252 31.311 1.00 81.31 96 THR A N 1
ATOM 757 C CA . THR A 1 96 ? -21.568 -0.226 31.846 1.00 81.31 96 THR A CA 1
ATOM 758 C C . THR A 1 96 ? -23.047 -0.532 31.613 1.00 81.31 96 THR A C 1
ATOM 760 O O . THR A 1 96 ? -23.888 0.019 32.318 1.00 81.31 96 THR A O 1
ATOM 763 N N . GLY A 1 97 ? -23.374 -1.380 30.634 1.00 66.00 97 GLY A N 1
ATOM 764 C CA . GLY A 1 97 ? -24.743 -1.757 30.271 1.00 66.00 97 GLY A CA 1
ATOM 765 C C . GLY A 1 97 ? -25.192 -3.162 30.690 1.00 66.00 97 GLY A C 1
ATOM 766 O O . GLY A 1 97 ? -26.329 -3.518 30.379 1.00 66.00 97 GLY A O 1
ATOM 767 N N . GLY A 1 98 ? -24.327 -3.953 31.336 1.00 54.19 98 GLY A N 1
ATOM 768 C CA . GLY A 1 98 ? -24.667 -5.232 31.980 1.00 54.19 98 GLY A CA 1
ATOM 769 C C . GLY A 1 98 ? -24.892 -5.062 33.475 1.00 54.19 98 GLY A C 1
ATOM 770 O O . GLY A 1 98 ? -25.779 -5.764 34.004 1.00 54.19 98 GLY A O 1
#

Sequence (98 aa):
MSAVSEKQDMLEAELVRLEGLLGDLEKDWSRVPYAFALLILAVPAYLKWGFMGSSLTILTVVSFVATAYYLIGVRKAEYRGEMAEIRMDVETLRRTGG

Radius of gyration: 22.24 Å; chains: 1; bounding box: 55×18×60 Å

Foldseek 3Di:
DDPLVVVLVVLVVVLVVLVVVLVVLVVVVVCLVVLCVQLVVLVVLCVPPNPVRSVVSNVVSVVVSVVSCVVSVVSNVVSVVSSVVSVVVSVVSVVVVD

Secon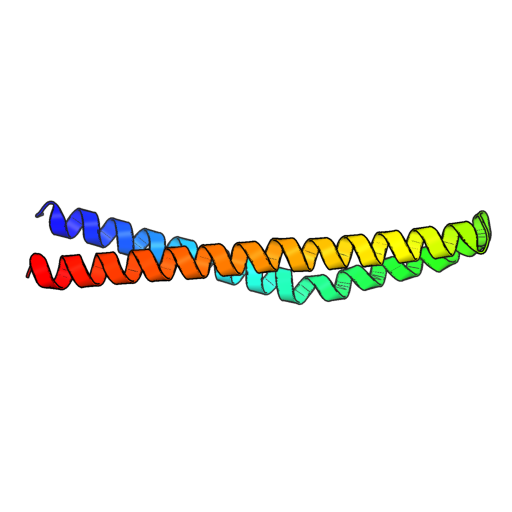dary structure (DSSP, 8-state):
--HHHHHHHHHHHHHHHHHHHHHHHHHHHHHGGGGGGGGGGHHHHHHHHHHHHHHHHHHHHHHHHHHHHHHHHHHHHHHHHHHHHHHHHHHHHHHH--